Protein AF-A0A917WRL1-F1 (afdb_monomer_lite)

pLDDT: mean 91.22, std 9.89, range [49.84, 98.38]

Secondary structure (DSSP, 8-state):
--HHHHHHHHHHHHHHHHHHHHHHHHHHHHHTT------S--STTTSPPP-TTSPPP-PPPEEEEE-S-SS-EEEEEEEGGG-SPPEEEEE--TTHHHHTSSTTTSEETTEEEEEEEEE-TTS-EEEEEEEEEEEEEETTTTEEEEEEEEEEEEEEE-TTS-EEE--

Foldseek 3Di:
DDPVVLQQLLLVLQQVQQLVQAVVQLVVCVVVVNDADFFQAALPDPDDADDLNDRDRADGEGEDEAEQDPDWKKWWKDWVRVVDHTYMYTYAHNCCCVQQVDVCRCAAPSWGFRAQPDADPVRHRFKTFTKDKHWHQDRVRSTIMMTIMTDIWGWDADPVRHIDTHD

Sequence (167 aa):
MRMDEARAAIGTAIAATIARDFVRAHREQQRIGYVPGPPTIRAGNHTAGHDASRVPTVPPAQLRIDRDSDSPGAIFTWKVESGEPPHAILRVPHHWLRDVVRPGHAVLDGHPVVQILDRDPDGRPAQILAVVVGGGFDPQIHGWRAHGDAVPRSVTWAPDGTPHVGS

Structure (mmCIF, N/CA/C/O backbone):
data_AF-A0A917WRL1-F1
#
_entry.id   AF-A0A917WRL1-F1
#
loop_
_atom_site.group_PDB
_atom_site.id
_atom_site.type_symbol
_atom_site.label_atom_id
_atom_site.label_alt_id
_atom_site.label_comp_id
_atom_site.label_asym_id
_atom_site.label_entity_id
_atom_site.label_seq_id
_atom_site.pdbx_PDB_ins_code
_atom_site.Cartn_x
_atom_site.Cartn_y
_atom_site.Cartn_z
_atom_site.occupancy
_atom_site.B_iso_or_equiv
_atom_site.auth_seq_id
_atom_site.auth_comp_id
_atom_site.auth_asym_id
_atom_site.auth_atom_id
_atom_site.pdbx_PDB_model_num
ATOM 1 N N . MET A 1 1 ? -5.308 -13.779 14.625 1.00 88.88 1 MET A N 1
ATOM 2 C CA . MET A 1 1 ? -4.144 -13.643 13.730 1.00 88.88 1 MET A CA 1
ATOM 3 C C . MET A 1 1 ? -2.911 -13.444 14.589 1.00 88.88 1 MET A C 1
ATOM 5 O O . MET A 1 1 ? -3.010 -12.765 15.606 1.00 88.88 1 MET A O 1
ATOM 9 N N . ARG A 1 2 ? -1.790 -14.068 14.232 1.00 92.12 2 ARG A N 1
ATOM 10 C CA . ARG A 1 2 ? -0.493 -13.895 14.904 1.00 92.12 2 ARG A CA 1
ATOM 11 C C . ARG A 1 2 ? 0.283 -12.722 14.304 1.00 92.12 2 ARG A C 1
ATOM 13 O O . ARG A 1 2 ? -0.010 -12.265 13.204 1.00 92.12 2 ARG A O 1
ATOM 20 N N . MET A 1 3 ? 1.313 -12.268 15.013 1.00 92.50 3 MET A N 1
ATOM 21 C CA . MET A 1 3 ? 2.196 -11.192 14.551 1.00 92.50 3 MET A CA 1
ATOM 22 C C . MET A 1 3 ? 2.810 -11.481 13.174 1.00 92.50 3 MET A C 1
ATOM 24 O O . MET A 1 3 ? 2.808 -10.616 12.303 1.00 92.50 3 MET A O 1
ATOM 28 N N . ASP A 1 4 ? 3.302 -12.699 12.955 1.00 94.12 4 ASP A N 1
ATOM 29 C CA . ASP A 1 4 ? 3.962 -13.052 11.693 1.00 94.12 4 ASP A CA 1
ATOM 30 C C . ASP A 1 4 ? 2.976 -13.170 10.526 1.00 94.12 4 ASP A C 1
ATOM 32 O O . ASP A 1 4 ? 3.306 -12.796 9.405 1.00 94.12 4 ASP A O 1
ATOM 36 N N . GLU A 1 5 ? 1.734 -13.581 10.796 1.00 95.19 5 GLU A N 1
ATOM 37 C CA . GLU A 1 5 ? 0.650 -13.555 9.806 1.00 95.19 5 GLU A CA 1
ATOM 38 C C . GLU A 1 5 ? 0.314 -12.111 9.407 1.00 95.19 5 GLU A C 1
ATOM 40 O O . GLU A 1 5 ? 0.177 -11.816 8.221 1.00 95.19 5 GLU A O 1
ATOM 45 N N . ALA A 1 6 ? 0.253 -11.192 10.379 1.00 95.06 6 ALA A N 1
ATOM 46 C CA . ALA A 1 6 ? 0.055 -9.769 10.110 1.00 95.06 6 ALA A CA 1
ATOM 47 C C . ALA A 1 6 ? 1.193 -9.203 9.256 1.00 95.06 6 ALA A C 1
ATOM 49 O O . ALA A 1 6 ? 0.945 -8.486 8.287 1.00 95.06 6 ALA A O 1
ATOM 50 N N . ARG A 1 7 ? 2.442 -9.564 9.582 1.00 95.75 7 ARG A N 1
ATOM 51 C CA . ARG A 1 7 ? 3.610 -9.136 8.811 1.00 95.75 7 ARG A CA 1
ATOM 52 C C . ARG A 1 7 ? 3.561 -9.649 7.376 1.00 95.75 7 ARG A C 1
ATOM 54 O O . ARG A 1 7 ? 3.770 -8.873 6.452 1.00 95.75 7 ARG A O 1
ATOM 61 N N . ALA A 1 8 ? 3.252 -10.928 7.185 1.00 95.75 8 ALA A N 1
ATOM 62 C CA . ALA A 1 8 ? 3.146 -11.523 5.858 1.00 95.75 8 ALA A CA 1
ATOM 63 C C . ALA A 1 8 ? 2.018 -10.884 5.029 1.00 95.75 8 ALA A C 1
ATOM 65 O O . ALA A 1 8 ? 2.220 -10.569 3.853 1.00 95.75 8 ALA A O 1
ATOM 66 N N . ALA A 1 9 ? 0.856 -10.635 5.643 1.00 96.50 9 ALA A N 1
ATOM 67 C CA . ALA A 1 9 ? -0.272 -9.978 4.987 1.00 96.50 9 ALA A CA 1
ATOM 68 C C . ALA A 1 9 ? 0.083 -8.551 4.542 1.00 96.50 9 ALA A C 1
ATOM 70 O O . ALA A 1 9 ? -0.127 -8.196 3.382 1.00 96.50 9 ALA A O 1
ATOM 71 N N . ILE A 1 10 ? 0.690 -7.758 5.430 1.00 97.19 10 ILE A N 1
ATOM 72 C CA . ILE A 1 10 ? 1.144 -6.398 5.118 1.00 97.19 10 ILE A CA 1
ATOM 73 C C . ILE A 1 10 ? 2.214 -6.417 4.019 1.00 97.19 10 ILE A C 1
ATOM 75 O O . ILE A 1 10 ? 2.119 -5.658 3.054 1.00 97.19 10 ILE A O 1
ATOM 79 N N . GLY A 1 11 ? 3.210 -7.300 4.129 1.00 97.38 11 GLY A N 1
ATOM 80 C CA . GLY A 1 11 ? 4.281 -7.421 3.142 1.00 97.38 11 GLY A CA 1
ATOM 81 C C . GLY A 1 11 ? 3.759 -7.767 1.746 1.00 97.38 11 GLY A C 1
ATOM 82 O O . GLY A 1 11 ? 4.206 -7.200 0.747 1.00 97.38 11 GLY A O 1
ATOM 83 N N . THR A 1 12 ? 2.758 -8.646 1.683 1.00 97.62 12 THR A N 1
ATOM 84 C CA . THR A 1 12 ? 2.065 -9.016 0.441 1.00 97.62 12 THR A CA 1
ATOM 85 C C . THR A 1 12 ? 1.264 -7.845 -0.128 1.00 97.62 12 THR A C 1
ATOM 87 O O . THR A 1 12 ? 1.329 -7.588 -1.328 1.00 97.62 12 THR A O 1
ATOM 90 N N . ALA A 1 13 ? 0.550 -7.097 0.718 1.00 97.31 13 ALA A N 1
ATOM 91 C CA . ALA A 1 13 ? -0.241 -5.941 0.295 1.00 97.31 13 ALA A CA 1
ATOM 92 C C . ALA A 1 13 ? 0.629 -4.814 -0.294 1.00 97.31 13 ALA A C 1
ATOM 94 O O . ALA A 1 13 ? 0.291 -4.243 -1.336 1.00 97.31 13 ALA A O 1
ATOM 95 N N . ILE A 1 14 ? 1.790 -4.546 0.319 1.00 97.75 14 ILE A N 1
ATOM 96 C CA . ILE A 1 14 ? 2.787 -3.600 -0.208 1.00 97.75 14 ILE A CA 1
ATOM 97 C C . ILE A 1 14 ? 3.268 -4.056 -1.589 1.00 97.75 14 ILE A C 1
ATOM 99 O O . ILE A 1 14 ? 3.208 -3.284 -2.546 1.00 97.75 14 ILE A O 1
ATOM 103 N N . ALA A 1 15 ? 3.691 -5.316 -1.721 1.00 97.25 15 ALA A N 1
ATOM 104 C CA . ALA A 1 15 ? 4.188 -5.850 -2.987 1.00 97.25 15 ALA A CA 1
ATOM 105 C C . ALA A 1 15 ? 3.130 -5.808 -4.103 1.00 97.25 15 ALA A C 1
ATOM 107 O O . ALA A 1 15 ? 3.436 -5.405 -5.225 1.00 97.25 15 ALA A O 1
ATOM 108 N N . ALA A 1 16 ? 1.877 -6.152 -3.791 1.00 97.38 16 ALA A N 1
ATOM 109 C CA . ALA A 1 16 ? 0.767 -6.095 -4.740 1.00 97.38 16 ALA A CA 1
ATOM 110 C C . ALA A 1 16 ? 0.505 -4.666 -5.244 1.00 97.38 16 ALA A C 1
ATOM 112 O O . ALA A 1 16 ? 0.296 -4.457 -6.442 1.00 97.38 16 ALA A O 1
ATOM 113 N N . THR A 1 17 ? 0.569 -3.675 -4.350 1.00 97.25 17 THR A N 1
ATOM 114 C CA . THR A 1 17 ? 0.423 -2.258 -4.708 1.00 97.25 17 THR A CA 1
ATOM 115 C C . THR A 1 17 ? 1.544 -1.797 -5.638 1.00 97.25 17 THR A C 1
ATOM 117 O O . THR A 1 17 ? 1.264 -1.214 -6.685 1.00 97.25 17 THR A O 1
ATOM 120 N N . ILE A 1 18 ? 2.797 -2.126 -5.313 1.00 96.88 18 ILE A N 1
ATOM 121 C CA . ILE A 1 18 ? 3.958 -1.789 -6.148 1.00 96.88 18 ILE A CA 1
ATOM 122 C C . ILE A 1 18 ? 3.838 -2.436 -7.528 1.00 96.88 18 ILE A C 1
ATOM 124 O O . ILE A 1 18 ? 4.011 -1.760 -8.538 1.00 96.88 18 ILE A O 1
ATOM 128 N N . ALA A 1 19 ? 3.509 -3.729 -7.588 1.00 96.81 19 ALA A N 1
ATOM 129 C CA . ALA A 1 19 ? 3.380 -4.454 -8.847 1.00 96.81 19 ALA A CA 1
ATOM 130 C C . ALA A 1 19 ? 2.294 -3.842 -9.745 1.00 96.81 19 ALA A C 1
ATOM 132 O O . ALA A 1 19 ? 2.523 -3.623 -10.935 1.00 96.81 19 ALA A O 1
ATOM 133 N N . ARG A 1 20 ? 1.129 -3.502 -9.178 1.00 96.94 20 ARG A N 1
ATOM 134 C CA . ARG A 1 20 ? 0.048 -2.813 -9.899 1.00 96.94 20 ARG A CA 1
ATOM 135 C C . ARG A 1 20 ? 0.522 -1.481 -10.481 1.00 96.94 20 ARG A C 1
ATOM 137 O O . ARG A 1 20 ? 0.243 -1.182 -11.643 1.00 96.94 20 ARG A O 1
ATOM 144 N N . ASP A 1 21 ? 1.242 -0.700 -9.689 1.00 97.44 21 ASP A N 1
ATOM 145 C CA . ASP A 1 21 ? 1.750 0.605 -10.094 1.00 97.44 21 ASP A CA 1
ATOM 146 C C . ASP A 1 21 ? 2.850 0.499 -11.160 1.00 97.44 21 ASP A C 1
ATOM 148 O O . ASP A 1 21 ? 2.843 1.264 -12.126 1.00 97.44 21 ASP A O 1
ATOM 152 N N . PHE A 1 22 ? 3.733 -0.498 -11.061 1.00 96.25 22 PHE A N 1
ATOM 153 C CA . PHE A 1 22 ? 4.733 -0.782 -12.090 1.00 96.25 22 PHE A CA 1
ATOM 154 C C . PHE A 1 22 ? 4.076 -1.187 -13.408 1.00 96.25 22 PHE A C 1
ATOM 156 O O . PHE A 1 22 ? 4.430 -0.657 -14.459 1.00 96.25 22 PHE A O 1
ATOM 163 N N . VAL A 1 23 ? 3.064 -2.060 -13.368 1.00 96.81 23 VAL A N 1
ATOM 164 C CA . VAL A 1 23 ? 2.278 -2.426 -14.556 1.00 96.81 23 VAL A CA 1
ATOM 165 C C . VAL A 1 23 ? 1.611 -1.199 -15.175 1.00 96.81 23 VAL A C 1
ATOM 167 O O . VAL A 1 23 ? 1.624 -1.047 -16.398 1.00 96.81 23 VAL A O 1
ATOM 170 N N . ARG A 1 24 ? 1.046 -0.303 -14.357 1.00 96.69 24 ARG A N 1
ATOM 171 C CA . ARG A 1 24 ? 0.447 0.949 -14.837 1.00 96.69 24 ARG A CA 1
ATOM 172 C C . ARG A 1 24 ? 1.484 1.832 -15.533 1.00 96.69 24 ARG A C 1
ATOM 174 O O . ARG A 1 24 ? 1.237 2.266 -16.654 1.00 96.69 24 ARG A O 1
ATOM 181 N N . ALA A 1 25 ? 2.634 2.060 -14.903 1.00 95.19 25 ALA A N 1
ATOM 182 C CA . ALA A 1 25 ? 3.707 2.872 -15.470 1.00 95.19 25 ALA A CA 1
ATOM 183 C C . ALA A 1 25 ? 4.279 2.257 -16.758 1.00 95.19 25 ALA A C 1
ATOM 185 O O . ALA A 1 25 ? 4.483 2.968 -17.737 1.00 95.19 25 ALA A O 1
ATOM 186 N N . HIS A 1 26 ? 4.455 0.935 -16.806 1.00 94.75 26 HIS A N 1
ATOM 187 C CA . HIS A 1 26 ? 4.937 0.246 -18.001 1.00 94.75 26 HIS A CA 1
ATOM 188 C C . HIS A 1 26 ? 3.981 0.392 -19.188 1.00 94.75 26 HIS A C 1
ATOM 190 O O . HIS A 1 26 ? 4.404 0.680 -20.305 1.00 94.75 26 HIS A O 1
ATOM 196 N N . ARG A 1 27 ? 2.673 0.234 -18.950 1.00 94.94 27 ARG A N 1
ATOM 197 C CA . ARG A 1 27 ? 1.654 0.447 -19.988 1.00 94.94 27 ARG A CA 1
ATOM 198 C C . ARG A 1 27 ? 1.694 1.872 -20.524 1.00 94.94 27 ARG A C 1
ATOM 200 O O . ARG A 1 27 ? 1.521 2.070 -21.721 1.00 94.94 27 ARG A O 1
ATOM 207 N N . GLU A 1 28 ? 1.930 2.849 -19.655 1.00 93.94 28 GLU A N 1
ATOM 208 C CA . GLU A 1 28 ? 2.058 4.240 -20.077 1.00 93.94 28 GLU A CA 1
ATOM 209 C C . GLU A 1 28 ? 3.300 4.459 -20.948 1.00 93.94 28 GLU A C 1
ATOM 211 O O . GLU A 1 28 ? 3.197 5.047 -22.020 1.00 93.94 28 GLU A O 1
ATOM 216 N N . GLN A 1 29 ? 4.443 3.883 -20.571 1.00 90.88 29 GLN A N 1
ATOM 217 C CA . GLN A 1 29 ? 5.659 3.909 -21.391 1.00 90.88 29 GLN A CA 1
ATOM 218 C C . GLN A 1 29 ? 5.452 3.299 -22.778 1.00 90.88 29 GLN A C 1
ATOM 220 O O . GLN A 1 29 ? 5.892 3.871 -23.774 1.00 90.88 29 GLN A O 1
ATOM 225 N N . GLN A 1 30 ? 4.754 2.163 -22.854 1.00 92.25 30 GLN A N 1
ATOM 226 C CA . GLN A 1 30 ? 4.436 1.512 -24.125 1.00 92.25 30 GLN A CA 1
ATOM 227 C C . GLN A 1 30 ? 3.563 2.397 -25.019 1.00 92.25 30 GLN A C 1
ATOM 229 O O . GLN A 1 30 ? 3.802 2.467 -26.222 1.00 92.25 30 GLN A O 1
ATOM 234 N N . ARG A 1 31 ? 2.581 3.108 -24.446 1.00 93.69 31 ARG A N 1
ATOM 235 C CA . ARG A 1 31 ? 1.715 4.026 -25.205 1.00 93.69 31 ARG A CA 1
ATOM 236 C C . ARG A 1 31 ? 2.488 5.176 -25.835 1.00 93.69 31 ARG A C 1
ATOM 238 O O . ARG A 1 31 ? 2.179 5.556 -26.958 1.00 93.69 31 ARG A O 1
ATOM 245 N N . ILE A 1 32 ? 3.480 5.715 -25.128 1.00 93.88 32 ILE A N 1
ATOM 246 C CA . ILE A 1 32 ? 4.296 6.837 -25.614 1.00 93.88 32 ILE A CA 1
ATOM 247 C C . ILE A 1 32 ? 5.535 6.386 -26.404 1.00 93.88 32 ILE A C 1
ATOM 249 O O . ILE A 1 32 ? 6.350 7.222 -26.784 1.00 93.88 32 ILE A O 1
ATOM 253 N N . GLY A 1 33 ? 5.707 5.079 -26.634 1.00 91.81 33 GLY A N 1
ATOM 254 C CA . GLY A 1 33 ? 6.855 4.529 -27.359 1.00 91.81 33 GLY A CA 1
ATOM 255 C C . GLY A 1 33 ? 8.196 4.714 -26.641 1.00 91.81 33 GLY A C 1
ATOM 256 O O . GLY A 1 33 ? 9.239 4.760 -27.291 1.00 91.81 33 GLY A O 1
ATOM 257 N N . TYR A 1 34 ? 8.189 4.845 -25.312 1.00 88.88 34 TYR A N 1
ATOM 258 C CA . TYR A 1 34 ? 9.416 5.006 -24.539 1.00 88.88 34 TYR A CA 1
ATOM 259 C C . TYR A 1 34 ? 10.232 3.709 -24.549 1.00 88.88 34 TYR A C 1
ATOM 261 O O . TYR A 1 34 ? 9.757 2.659 -24.114 1.00 88.88 34 TYR A O 1
ATOM 269 N N . VAL A 1 35 ? 11.483 3.802 -25.004 1.00 86.56 35 VAL A N 1
ATOM 270 C CA . VAL A 1 35 ? 12.456 2.706 -24.962 1.00 86.56 35 VAL A CA 1
ATOM 271 C C . VAL A 1 35 ? 13.464 3.003 -23.849 1.00 86.56 35 VAL A C 1
ATOM 273 O O . VAL A 1 35 ? 14.214 3.977 -23.960 1.00 86.56 35 VAL A O 1
ATOM 276 N N . PRO A 1 36 ? 13.486 2.215 -22.762 1.00 82.56 36 PRO A N 1
ATOM 277 C CA . PRO A 1 36 ? 14.413 2.446 -21.666 1.00 82.56 36 PRO A CA 1
ATOM 278 C C . PRO A 1 36 ? 15.856 2.174 -22.094 1.00 82.56 36 PRO A C 1
ATOM 280 O O . PRO A 1 36 ? 16.147 1.199 -22.789 1.00 82.56 36 PRO A O 1
ATOM 283 N N . GLY A 1 37 ? 16.763 3.038 -21.640 1.00 80.25 37 GLY A N 1
ATOM 284 C CA . GLY A 1 37 ? 18.196 2.788 -21.700 1.00 80.25 37 GLY A CA 1
ATOM 285 C C . GLY A 1 37 ? 18.634 1.731 -20.677 1.00 80.25 37 GLY A C 1
ATOM 286 O O . GLY A 1 37 ? 17.821 1.241 -19.889 1.00 80.25 37 GLY A O 1
ATOM 287 N N . PRO A 1 38 ? 19.926 1.371 -20.659 1.00 75.62 38 PRO A N 1
ATOM 288 C CA . PRO A 1 38 ? 20.458 0.504 -19.618 1.00 75.62 38 PRO A CA 1
ATOM 289 C C . PRO A 1 38 ? 20.326 1.172 -18.236 1.00 75.62 38 PRO A C 1
ATOM 291 O O . PRO A 1 38 ? 20.505 2.389 -18.133 1.00 75.62 38 PRO A O 1
ATOM 294 N N . PRO A 1 39 ? 20.066 0.400 -17.164 1.00 72.31 39 PRO A N 1
ATOM 295 C CA . PRO A 1 39 ? 19.970 0.944 -15.814 1.00 72.31 39 PRO A CA 1
ATOM 296 C C . PRO A 1 39 ? 21.279 1.621 -15.401 1.00 72.31 39 PRO A C 1
ATOM 298 O O . PRO A 1 39 ? 22.372 1.093 -15.640 1.00 72.31 39 PRO A O 1
ATOM 301 N N . THR A 1 40 ? 21.175 2.782 -14.750 1.00 74.00 40 THR A N 1
ATOM 302 C CA 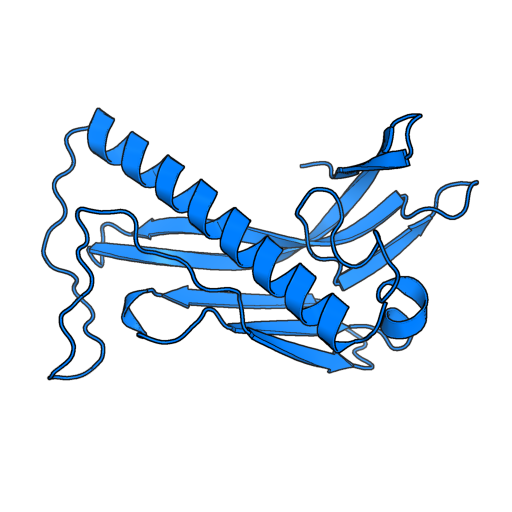. THR A 1 40 ? 22.358 3.524 -14.279 1.00 74.00 40 THR A CA 1
ATOM 303 C C . THR A 1 40 ? 22.945 2.935 -12.997 1.00 74.00 40 THR A C 1
ATOM 305 O O . THR A 1 40 ? 24.122 3.147 -12.709 1.00 74.00 40 THR A O 1
ATOM 308 N N . ILE A 1 41 ? 22.153 2.166 -12.240 1.00 69.94 41 ILE A N 1
ATOM 309 C CA . ILE A 1 41 ? 22.564 1.496 -11.000 1.00 69.94 41 ILE A CA 1
ATOM 310 C C . ILE A 1 41 ? 22.607 -0.020 -11.232 1.00 69.94 41 ILE A C 1
ATOM 312 O O . ILE A 1 41 ? 21.682 -0.603 -11.796 1.00 69.94 41 ILE A O 1
ATOM 316 N N . ARG A 1 42 ? 23.680 -0.669 -10.769 1.00 65.31 42 ARG A N 1
ATOM 317 C CA . ARG A 1 42 ? 23.842 -2.131 -10.771 1.00 65.31 42 ARG A CA 1
ATOM 318 C C . ARG A 1 42 ? 24.008 -2.633 -9.338 1.00 65.31 42 ARG A C 1
ATOM 320 O O . ARG A 1 42 ? 24.711 -1.998 -8.552 1.00 65.31 42 ARG A O 1
ATOM 327 N N . ALA A 1 43 ? 23.405 -3.776 -9.016 1.00 58.16 43 ALA A N 1
ATOM 328 C CA . ALA A 1 43 ? 23.674 -4.491 -7.771 1.00 58.16 43 ALA A CA 1
ATOM 329 C C . ALA A 1 43 ? 25.103 -5.065 -7.829 1.00 58.16 43 ALA A C 1
ATOM 331 O O . ALA A 1 43 ? 25.319 -6.183 -8.287 1.00 58.16 43 ALA A O 1
ATOM 332 N N . GLY A 1 44 ? 26.111 -4.278 -7.454 1.00 58.12 44 GLY A N 1
ATOM 333 C CA . GLY A 1 44 ? 27.517 -4.691 -7.531 1.00 58.12 44 GLY A CA 1
ATOM 334 C C . GLY A 1 44 ? 28.038 -4.940 -8.958 1.00 58.12 44 GLY A C 1
ATOM 335 O O . GLY A 1 44 ? 27.396 -4.616 -9.957 1.00 58.12 44 GLY A O 1
ATOM 336 N N . ASN A 1 45 ? 29.242 -5.516 -9.053 1.00 52.41 45 ASN A N 1
ATOM 337 C CA . ASN A 1 45 ? 29.955 -5.700 -10.326 1.00 52.41 45 ASN A CA 1
ATOM 338 C C . ASN A 1 45 ? 29.499 -6.926 -11.140 1.00 52.41 45 ASN A C 1
ATOM 340 O O . ASN A 1 45 ? 29.841 -7.021 -12.318 1.00 52.41 45 ASN A O 1
ATOM 344 N N . HIS A 1 46 ? 28.765 -7.868 -10.533 1.00 49.84 46 HIS A N 1
ATOM 345 C CA . HIS A 1 46 ? 28.529 -9.203 -11.108 1.00 49.84 46 HIS A CA 1
ATOM 346 C C . HIS A 1 46 ? 27.060 -9.594 -11.282 1.00 49.84 46 HIS A C 1
ATOM 348 O O . HIS A 1 46 ? 26.782 -10.593 -11.943 1.00 49.84 46 HIS A O 1
ATOM 354 N N . THR A 1 47 ? 26.116 -8.831 -10.737 1.00 53.06 47 THR A N 1
ATOM 355 C CA . THR A 1 47 ? 24.692 -9.121 -10.931 1.00 53.06 47 THR A CA 1
ATOM 356 C C . THR A 1 47 ? 24.234 -8.466 -12.226 1.00 53.06 47 THR A C 1
ATOM 358 O O . THR A 1 47 ? 24.511 -7.285 -12.458 1.00 53.06 47 THR A O 1
ATOM 361 N N . ALA A 1 48 ? 23.550 -9.221 -13.088 1.00 50.06 48 ALA A N 1
ATOM 362 C CA . ALA A 1 48 ? 22.901 -8.637 -14.254 1.00 50.06 48 ALA A CA 1
ATOM 363 C C . ALA A 1 48 ? 21.986 -7.504 -13.766 1.00 50.06 48 ALA A C 1
ATOM 365 O O . ALA A 1 48 ? 21.164 -7.712 -12.871 1.00 50.06 48 ALA A O 1
ATOM 366 N N . GLY A 1 49 ? 22.171 -6.293 -14.302 1.00 61.47 49 GLY A N 1
ATOM 367 C CA . GLY A 1 49 ? 21.222 -5.207 -14.066 1.00 61.47 49 GLY A CA 1
ATOM 368 C C . GLY A 1 49 ? 19.811 -5.676 -14.425 1.00 61.47 49 GLY A C 1
ATOM 369 O O . GLY A 1 49 ? 19.646 -6.557 -15.270 1.00 61.47 49 GLY A O 1
ATOM 370 N N . HIS A 1 50 ? 18.794 -5.127 -13.765 1.00 72.19 50 HIS A N 1
ATOM 371 C CA . HIS A 1 50 ? 17.419 -5.486 -14.096 1.00 72.19 50 HIS A CA 1
AT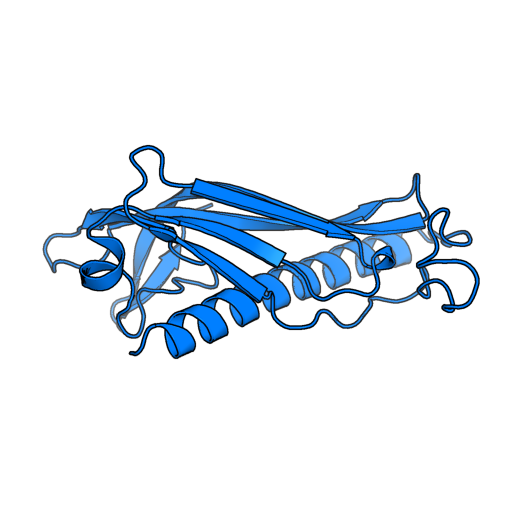OM 372 C C . HIS A 1 50 ? 17.099 -5.099 -15.552 1.00 72.19 50 HIS A C 1
ATOM 374 O O . HIS A 1 50 ? 17.636 -4.124 -16.083 1.00 72.19 50 HIS A O 1
ATOM 380 N N . ASP A 1 51 ? 16.219 -5.861 -16.201 1.00 78.12 51 ASP A N 1
ATOM 381 C CA . ASP A 1 51 ? 15.716 -5.513 -17.528 1.00 78.12 51 ASP A CA 1
ATOM 382 C C . ASP A 1 51 ? 14.714 -4.357 -17.402 1.00 78.12 51 ASP A C 1
ATOM 384 O O . ASP A 1 51 ? 13.547 -4.556 -17.061 1.00 78.12 51 ASP A O 1
ATOM 388 N N . ALA A 1 52 ? 15.184 -3.139 -17.670 1.00 80.81 52 ALA A N 1
ATOM 389 C CA . ALA A 1 52 ? 14.381 -1.923 -17.610 1.00 80.81 52 ALA A CA 1
ATOM 390 C C . ALA A 1 52 ? 13.210 -1.922 -18.615 1.00 80.81 52 ALA A C 1
ATOM 392 O O . ALA A 1 52 ? 12.263 -1.157 -18.443 1.00 80.81 52 ALA A O 1
ATOM 393 N N . SER A 1 53 ? 13.237 -2.787 -19.641 1.00 81.31 53 SER A N 1
ATOM 394 C CA . SER A 1 53 ? 12.175 -2.907 -20.652 1.00 81.31 53 SER A CA 1
ATOM 395 C C . SER A 1 53 ? 10.964 -3.719 -20.197 1.00 81.31 53 SER A C 1
ATOM 397 O O . SER A 1 53 ? 9.969 -3.786 -20.918 1.00 81.31 53 SER A O 1
ATOM 399 N N . ARG A 1 54 ? 11.017 -4.335 -19.012 1.00 87.19 54 ARG A N 1
ATOM 400 C CA . ARG A 1 54 ? 9.951 -5.192 -18.484 1.00 87.19 54 ARG A CA 1
ATOM 401 C C . ARG A 1 54 ? 9.594 -4.800 -17.061 1.00 87.19 54 ARG A C 1
ATOM 403 O O . ARG A 1 54 ? 10.411 -4.255 -16.326 1.00 87.19 54 ARG A O 1
ATOM 410 N N . VAL A 1 55 ? 8.367 -5.129 -16.661 1.00 91.06 55 VAL A N 1
ATOM 411 C CA . VAL A 1 55 ? 7.954 -5.040 -15.257 1.00 91.06 55 VAL A CA 1
ATOM 412 C C . VAL A 1 55 ? 8.648 -6.157 -14.471 1.00 91.06 55 VAL A C 1
ATOM 414 O O . VAL A 1 55 ? 8.468 -7.328 -14.818 1.00 91.06 55 VAL A O 1
ATOM 417 N N . PRO A 1 56 ? 9.425 -5.840 -13.423 1.00 90.44 56 PRO A N 1
ATOM 418 C CA . PRO A 1 56 ? 10.081 -6.846 -12.605 1.00 90.44 56 PRO A CA 1
ATOM 419 C C . PRO A 1 56 ? 9.086 -7.513 -11.653 1.00 90.44 56 PRO A C 1
ATOM 421 O O . PRO A 1 56 ? 8.088 -6.919 -11.239 1.00 90.44 56 PRO A O 1
ATOM 424 N N . THR A 1 57 ? 9.394 -8.744 -11.248 1.00 90.94 57 THR A N 1
ATOM 425 C CA . THR A 1 57 ? 8.692 -9.397 -10.139 1.00 90.94 57 THR A CA 1
ATOM 426 C C . THR A 1 57 ? 8.963 -8.636 -8.843 1.00 90.94 57 THR A C 1
ATOM 428 O O . THR A 1 57 ? 10.113 -8.337 -8.525 1.00 90.94 57 THR A O 1
ATOM 431 N N . VAL A 1 58 ? 7.912 -8.362 -8.072 1.00 93.94 58 VAL A N 1
ATOM 432 C CA . VAL A 1 58 ? 8.018 -7.711 -6.761 1.00 93.94 58 VAL A CA 1
ATOM 433 C C . VAL A 1 58 ? 7.804 -8.766 -5.671 1.00 93.94 58 VAL A C 1
ATOM 435 O O . VAL A 1 58 ? 6.684 -9.266 -5.542 1.00 93.94 58 VAL A O 1
ATOM 438 N N . PRO A 1 59 ? 8.837 -9.149 -4.900 1.00 94.12 59 PRO A N 1
ATOM 439 C CA . PRO A 1 59 ? 8.655 -10.075 -3.788 1.00 94.12 59 PRO A CA 1
ATOM 440 C C . PRO A 1 59 ? 7.910 -9.392 -2.625 1.00 94.12 59 PRO A C 1
ATOM 442 O O . PRO A 1 59 ? 7.928 -8.160 -2.530 1.00 94.12 59 PRO A O 1
ATOM 445 N N . PRO A 1 60 ? 7.273 -10.160 -1.718 1.00 96.50 60 PRO A N 1
ATOM 446 C CA . PRO A 1 60 ? 6.658 -9.611 -0.512 1.00 96.50 60 PRO A CA 1
ATOM 447 C C . PRO A 1 60 ? 7.632 -8.733 0.279 1.00 96.50 60 PRO A C 1
ATOM 449 O O . PRO A 1 60 ? 8.801 -9.090 0.444 1.00 96.50 60 PRO A O 1
ATOM 452 N N . ALA A 1 61 ? 7.146 -7.600 0.787 1.00 97.00 61 ALA A N 1
ATOM 453 C CA . ALA A 1 61 ? 7.983 -6.707 1.572 1.00 97.00 61 ALA A CA 1
ATOM 454 C C . ALA A 1 61 ? 8.318 -7.321 2.941 1.00 97.00 61 ALA A C 1
ATOM 456 O O . ALA A 1 61 ? 7.442 -7.817 3.653 1.00 97.00 61 ALA A O 1
ATOM 457 N N . GLN A 1 62 ? 9.587 -7.253 3.329 1.00 96.31 62 GLN A N 1
ATOM 458 C CA . GLN A 1 62 ? 10.044 -7.560 4.676 1.00 96.31 62 GLN A CA 1
ATOM 459 C C . GLN A 1 62 ? 9.712 -6.397 5.609 1.00 96.31 62 GLN A C 1
ATOM 461 O O . GLN A 1 62 ? 9.840 -5.229 5.236 1.00 96.31 62 GLN A O 1
ATOM 466 N N . LEU A 1 63 ? 9.303 -6.711 6.838 1.00 96.19 63 LEU A N 1
ATOM 467 C CA . LEU A 1 63 ? 8.863 -5.702 7.795 1.00 96.19 63 LEU A CA 1
ATOM 468 C C . LEU A 1 63 ? 9.691 -5.724 9.065 1.00 96.19 63 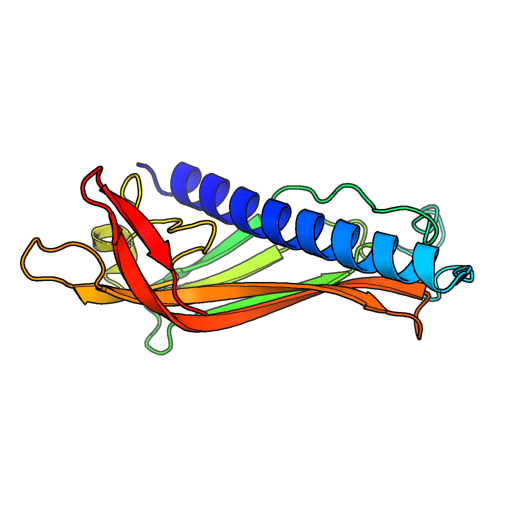LEU A C 1
ATOM 470 O O . LEU A 1 63 ? 9.750 -6.738 9.768 1.00 96.19 63 LEU A O 1
ATOM 474 N N . ARG A 1 64 ? 10.198 -4.551 9.431 1.00 95.62 64 ARG A N 1
ATOM 475 C CA . ARG A 1 64 ? 10.632 -4.258 10.792 1.00 95.62 64 ARG A CA 1
ATOM 476 C C . ARG A 1 64 ? 9.527 -3.493 11.506 1.00 95.62 64 ARG A C 1
ATOM 478 O O . ARG A 1 64 ? 9.049 -2.483 10.999 1.00 95.62 64 ARG A O 1
ATOM 485 N N . ILE A 1 65 ? 9.116 -3.982 12.673 1.00 95.44 65 ILE A N 1
ATOM 486 C CA . ILE A 1 65 ? 8.078 -3.340 13.484 1.00 95.44 65 ILE A CA 1
ATOM 487 C C . ILE A 1 65 ? 8.722 -2.784 14.748 1.00 95.44 65 ILE A C 1
ATOM 489 O O . ILE A 1 65 ? 9.117 -3.550 15.628 1.00 95.44 65 ILE A O 1
ATOM 493 N N . ASP A 1 66 ? 8.787 -1.462 14.822 1.00 95.69 66 ASP A N 1
ATOM 494 C CA . ASP A 1 66 ? 9.242 -0.713 15.984 1.00 95.69 66 ASP A CA 1
ATOM 495 C C . ASP A 1 66 ? 8.004 -0.385 16.833 1.00 95.69 66 ASP A C 1
ATOM 497 O O . ASP A 1 66 ? 7.157 0.418 16.439 1.00 95.69 66 ASP A O 1
ATOM 501 N N . ARG A 1 67 ? 7.850 -1.073 17.968 1.00 93.12 67 ARG A N 1
ATOM 502 C CA . ARG A 1 67 ? 6.695 -0.901 18.866 1.00 93.12 67 ARG A CA 1
ATOM 503 C C . ARG A 1 67 ? 6.873 0.294 19.796 1.00 93.12 67 ARG A C 1
ATOM 505 O O . ARG A 1 67 ? 7.979 0.804 19.947 1.00 93.12 67 ARG A O 1
ATOM 512 N N . ASP A 1 68 ? 5.770 0.665 20.442 1.00 92.31 68 ASP A N 1
ATOM 513 C CA . ASP A 1 68 ? 5.723 1.659 21.516 1.00 92.31 68 ASP A CA 1
ATOM 514 C C . ASP A 1 68 ? 6.240 3.035 21.071 1.00 92.31 68 ASP A C 1
ATOM 516 O O . ASP A 1 68 ? 6.894 3.750 21.823 1.00 92.31 68 ASP A O 1
ATOM 520 N N . SER A 1 69 ? 5.957 3.401 19.817 1.00 92.88 69 SER A N 1
ATOM 521 C CA . SER A 1 69 ? 6.346 4.697 19.271 1.00 92.88 69 SER A CA 1
ATOM 522 C C . SER A 1 69 ? 5.295 5.767 19.557 1.00 92.88 69 SER A C 1
ATOM 524 O O . SER A 1 69 ? 4.123 5.594 19.220 1.00 92.88 69 SER A O 1
ATOM 526 N N . ASP A 1 70 ? 5.744 6.909 20.082 1.00 92.56 70 ASP A N 1
ATOM 527 C CA . ASP A 1 70 ? 4.931 8.125 20.250 1.00 92.56 70 ASP A CA 1
ATOM 528 C C . ASP A 1 70 ? 4.760 8.917 18.942 1.00 92.56 70 ASP A C 1
ATOM 530 O O . ASP A 1 70 ? 4.047 9.916 18.883 1.00 92.56 70 ASP A O 1
ATOM 534 N N . SER A 1 71 ? 5.409 8.477 17.862 1.00 94.00 71 SER A N 1
ATOM 535 C CA . SER A 1 71 ? 5.227 9.015 16.511 1.00 94.00 71 SER A CA 1
ATOM 536 C C . SER A 1 71 ? 4.999 7.872 15.521 1.00 94.00 71 SER A C 1
ATOM 538 O O . SER A 1 71 ? 5.921 7.503 14.780 1.00 94.00 71 SER A O 1
ATOM 540 N N . PRO A 1 72 ? 3.790 7.275 15.529 1.00 97.00 72 PRO A N 1
ATOM 541 C CA . PRO A 1 72 ? 3.426 6.220 14.598 1.00 97.00 72 PRO A CA 1
ATOM 542 C C . PRO A 1 72 ? 3.601 6.663 13.147 1.00 97.00 72 PRO A C 1
ATOM 544 O O . PRO A 1 72 ? 3.285 7.794 12.784 1.00 97.00 72 PRO A O 1
ATOM 547 N N . GLY A 1 73 ? 4.105 5.765 12.308 1.00 97.12 73 GLY A N 1
ATOM 548 C CA . GLY A 1 73 ? 4.377 6.067 10.911 1.00 97.12 73 GLY A CA 1
ATOM 549 C C . GLY A 1 73 ? 5.010 4.902 10.166 1.00 97.12 73 GLY A C 1
ATOM 550 O O . GLY A 1 73 ? 5.197 3.812 10.712 1.00 97.12 73 GLY A O 1
ATOM 551 N N . ALA A 1 74 ? 5.359 5.138 8.907 1.00 96.75 74 ALA A N 1
ATOM 552 C CA . ALA A 1 74 ? 6.007 4.152 8.062 1.00 96.75 74 ALA A CA 1
ATOM 553 C C . ALA A 1 74 ? 7.134 4.801 7.268 1.00 96.75 74 ALA A C 1
ATOM 555 O O . ALA A 1 74 ? 7.021 5.936 6.829 1.00 96.75 74 ALA A O 1
ATOM 556 N N . ILE A 1 75 ? 8.223 4.065 7.080 1.00 93.50 75 ILE A N 1
ATOM 557 C CA . ILE A 1 75 ? 9.309 4.469 6.192 1.00 93.50 75 ILE A CA 1
ATOM 558 C C . ILE A 1 75 ? 9.461 3.370 5.155 1.00 93.50 75 ILE A C 1
ATOM 560 O O . ILE A 1 75 ? 9.731 2.215 5.505 1.00 93.50 75 ILE A O 1
ATOM 564 N N . PHE A 1 76 ? 9.294 3.734 3.885 1.00 95.62 76 PHE A N 1
ATOM 565 C CA . PHE A 1 76 ? 9.454 2.807 2.780 1.00 95.62 76 PHE A CA 1
ATOM 566 C C . PHE A 1 76 ? 10.122 3.476 1.578 1.00 95.62 76 PHE A C 1
ATOM 568 O O . PHE A 1 76 ? 9.667 4.489 1.050 1.00 95.62 76 PHE A O 1
ATOM 575 N N . THR A 1 77 ? 11.215 2.883 1.113 1.00 92.75 77 THR A N 1
ATOM 576 C CA . THR A 1 77 ? 11.825 3.187 -0.182 1.00 92.75 77 THR A CA 1
ATOM 577 C C . THR A 1 77 ? 12.469 1.916 -0.696 1.00 92.75 77 THR A C 1
ATOM 579 O O . THR A 1 77 ? 13.192 1.240 0.033 1.00 92.75 77 THR A O 1
ATOM 582 N N . TRP A 1 78 ? 12.219 1.596 -1.957 1.00 93.00 78 TRP A N 1
ATOM 583 C CA . TRP A 1 78 ? 12.767 0.417 -2.596 1.00 93.00 78 TRP A CA 1
ATOM 584 C C . TRP A 1 78 ? 13.154 0.705 -4.041 1.00 93.00 78 TRP A C 1
ATOM 586 O O . TRP A 1 78 ? 12.501 1.469 -4.754 1.00 93.00 78 TRP A O 1
ATOM 596 N N . LYS A 1 79 ? 14.253 0.083 -4.449 1.00 88.69 79 LYS A N 1
ATOM 597 C CA . LYS A 1 79 ? 14.856 0.176 -5.771 1.00 88.69 79 LYS A CA 1
ATOM 598 C C . LYS A 1 79 ? 15.115 -1.247 -6.218 1.00 88.69 79 LYS A C 1
ATOM 600 O O . LYS A 1 79 ? 15.785 -1.976 -5.495 1.00 88.69 79 LYS A O 1
ATOM 605 N N . VAL A 1 80 ? 14.601 -1.642 -7.375 1.00 87.88 80 VAL A N 1
ATOM 606 C CA . VAL A 1 80 ? 14.785 -3.012 -7.885 1.00 87.88 80 VAL A CA 1
ATOM 607 C C . VAL A 1 80 ? 16.272 -3.343 -8.055 1.00 87.88 80 VAL A C 1
ATOM 609 O O . VAL A 1 80 ? 16.694 -4.483 -7.884 1.00 87.88 80 VAL A O 1
ATOM 612 N N . GLU A 1 81 ? 17.094 -2.327 -8.308 1.00 79.94 81 GLU A N 1
ATOM 613 C CA . GLU A 1 81 ? 18.544 -2.423 -8.449 1.00 79.94 81 GLU A CA 1
ATOM 614 C C . GLU A 1 81 ? 19.275 -2.774 -7.155 1.00 79.94 81 GLU A C 1
ATOM 616 O O . GLU A 1 81 ? 20.469 -3.051 -7.221 1.00 79.94 81 GLU A O 1
ATOM 621 N N . SER A 1 82 ? 18.618 -2.755 -5.988 1.00 79.00 82 SER A N 1
ATOM 622 C CA . SER A 1 82 ? 19.252 -3.238 -4.758 1.00 79.00 82 SER A CA 1
ATOM 623 C C . SER A 1 82 ? 19.480 -4.750 -4.783 1.00 79.00 82 SER A C 1
ATOM 625 O O . SER A 1 82 ? 20.342 -5.228 -4.056 1.00 79.00 82 SER A O 1
ATOM 627 N N . GLY A 1 83 ? 18.713 -5.501 -5.586 1.00 80.69 83 GLY A N 1
ATOM 628 C CA . GLY A 1 83 ? 18.712 -6.969 -5.579 1.00 80.69 83 GLY A CA 1
ATOM 629 C C . GLY A 1 83 ? 18.055 -7.592 -4.340 1.00 80.69 83 GLY A C 1
ATOM 630 O O . GLY A 1 83 ? 17.885 -8.806 -4.286 1.00 80.69 83 GLY A O 1
ATOM 631 N N . GLU A 1 84 ? 17.640 -6.767 -3.379 1.00 86.12 84 GLU A N 1
ATOM 632 C CA . GLU A 1 84 ? 17.028 -7.182 -2.119 1.00 86.12 84 GLU A CA 1
ATOM 633 C C . GLU A 1 84 ? 15.502 -7.025 -2.166 1.00 86.12 84 GLU A C 1
ATOM 635 O O . GLU A 1 84 ? 14.993 -6.131 -2.857 1.00 86.12 84 GLU A O 1
ATOM 640 N N . PRO A 1 85 ? 14.742 -7.830 -1.400 1.00 91.00 85 PRO A N 1
ATOM 641 C CA . PRO A 1 85 ? 13.313 -7.612 -1.225 1.00 91.00 85 PRO A CA 1
ATOM 642 C C . PRO A 1 85 ? 12.992 -6.199 -0.700 1.00 91.00 85 PRO A C 1
ATOM 644 O O . PRO A 1 85 ? 13.799 -5.612 0.028 1.00 91.00 85 PRO A O 1
ATOM 647 N N . PRO A 1 86 ? 11.804 -5.645 -1.010 1.00 94.69 86 PRO A N 1
ATOM 648 C CA . PRO A 1 86 ? 11.364 -4.397 -0.409 1.00 94.69 86 PRO A CA 1
ATOM 649 C C . PRO A 1 86 ? 11.374 -4.507 1.115 1.00 94.69 86 PRO A C 1
ATOM 651 O O . PRO A 1 86 ? 10.928 -5.509 1.665 1.00 94.69 86 PRO A O 1
ATOM 654 N N . HIS A 1 87 ? 11.848 -3.474 1.805 1.00 95.31 87 HIS A N 1
ATOM 655 C CA . HIS A 1 87 ? 11.881 -3.443 3.263 1.00 95.31 87 HIS A CA 1
ATOM 656 C C . HIS A 1 87 ? 11.154 -2.200 3.768 1.00 95.31 87 HIS A C 1
ATOM 658 O O . HIS A 1 87 ? 11.467 -1.085 3.348 1.00 95.31 87 HIS A O 1
ATOM 664 N N . ALA A 1 88 ? 10.181 -2.390 4.658 1.00 96.44 88 ALA A N 1
ATOM 665 C CA . ALA A 1 88 ? 9.453 -1.304 5.302 1.00 96.44 88 ALA A CA 1
ATOM 666 C C . ALA A 1 88 ? 9.654 -1.339 6.817 1.00 96.44 88 ALA A C 1
ATOM 668 O O . ALA A 1 88 ? 9.654 -2.399 7.448 1.00 96.44 88 ALA A O 1
ATOM 669 N N . ILE A 1 89 ? 9.786 -0.155 7.405 1.00 96.75 89 ILE A N 1
ATOM 670 C CA . ILE A 1 89 ? 9.826 0.025 8.853 1.00 96.75 89 ILE A CA 1
ATOM 671 C C . ILE A 1 89 ? 8.490 0.624 9.269 1.00 96.75 89 ILE A C 1
ATOM 673 O O . ILE A 1 89 ? 8.163 1.726 8.833 1.00 96.75 89 ILE A O 1
ATOM 677 N N . LEU A 1 90 ? 7.738 -0.078 10.116 1.00 97.62 90 LEU A N 1
ATOM 678 C CA . LEU A 1 90 ? 6.521 0.453 10.725 1.00 97.62 90 LEU A CA 1
ATOM 679 C C . LEU A 1 90 ? 6.804 0.815 12.176 1.00 97.62 90 LEU A C 1
ATOM 681 O O . LEU A 1 90 ? 7.208 -0.038 12.965 1.00 97.62 90 LEU A O 1
ATOM 685 N N . ARG A 1 91 ? 6.561 2.075 12.520 1.00 97.94 91 ARG A N 1
ATOM 686 C CA . ARG A 1 91 ? 6.551 2.567 13.895 1.00 97.94 91 ARG A CA 1
ATOM 687 C C . ARG A 1 91 ? 5.112 2.550 14.365 1.00 97.94 91 ARG A C 1
ATOM 689 O O . ARG A 1 91 ? 4.271 3.217 13.769 1.00 97.94 91 ARG A O 1
ATOM 696 N N . VAL A 1 92 ? 4.818 1.760 15.387 1.00 97.44 92 VAL A N 1
ATOM 697 C CA . VAL A 1 92 ? 3.440 1.485 15.803 1.00 97.44 92 VAL A CA 1
ATOM 698 C C . VAL A 1 92 ? 3.232 1.830 17.277 1.00 97.44 92 VAL A C 1
ATOM 700 O O . VAL A 1 92 ? 4.168 1.697 18.071 1.00 97.44 92 VAL A O 1
ATOM 703 N N . PRO A 1 93 ? 2.021 2.257 17.677 1.00 97.19 93 PRO A N 1
ATOM 704 C CA . PRO A 1 93 ? 1.745 2.579 19.071 1.00 97.19 93 PRO A CA 1
ATOM 705 C C . PRO A 1 93 ? 1.669 1.314 19.940 1.00 97.19 93 PRO A C 1
ATOM 707 O O . PRO A 1 93 ? 1.482 0.200 19.444 1.00 97.19 93 PRO A O 1
ATOM 710 N N . HIS A 1 94 ? 1.726 1.486 21.261 1.00 95.56 94 HIS A N 1
ATOM 711 C CA . HIS A 1 94 ? 1.700 0.378 22.228 1.00 95.56 94 HIS A CA 1
ATOM 712 C C . HIS A 1 94 ? 0.462 -0.534 22.113 1.00 95.56 94 HIS A C 1
ATOM 714 O O . HIS A 1 94 ? 0.527 -1.739 22.355 1.00 95.56 94 HIS A O 1
ATOM 720 N N . HIS A 1 95 ? -0.682 0.013 21.694 1.00 93.81 95 HIS A N 1
ATOM 721 C CA . HIS A 1 95 ? -1.935 -0.731 21.534 1.00 93.81 95 HIS A CA 1
ATOM 722 C C . HIS A 1 95 ? -2.076 -1.421 20.166 1.00 93.81 95 HIS A C 1
ATOM 724 O O . HIS A 1 95 ? -3.080 -2.090 19.916 1.00 93.81 95 HIS A O 1
ATOM 730 N N . TRP A 1 96 ? -1.080 -1.322 19.280 1.00 95.75 96 TRP A N 1
ATOM 731 C CA . TRP A 1 96 ? -1.169 -1.842 17.913 1.00 95.75 96 TRP A CA 1
ATOM 732 C C . TRP A 1 96 ? -1.419 -3.351 17.846 1.00 95.75 96 TRP A C 1
ATOM 734 O O . TRP A 1 96 ? -2.270 -3.806 17.084 1.00 95.75 96 TRP A O 1
ATOM 744 N N . LEU A 1 97 ? -0.750 -4.136 18.697 1.00 94.62 97 LEU A N 1
ATOM 745 C CA . LEU A 1 97 ? -0.978 -5.584 18.769 1.00 94.62 97 LEU A CA 1
ATOM 746 C C . LEU A 1 97 ? -2.430 -5.913 19.129 1.00 94.62 97 LEU A C 1
ATOM 748 O O . LEU A 1 97 ? -3.021 -6.828 18.564 1.00 94.62 97 LEU A O 1
ATOM 752 N N . ARG A 1 98 ? -3.015 -5.146 20.052 1.00 93.75 98 ARG A N 1
ATOM 753 C CA . ARG A 1 98 ? -4.405 -5.327 20.460 1.00 93.75 98 ARG A CA 1
ATOM 754 C C . ARG A 1 98 ? -5.353 -4.936 19.339 1.00 93.75 98 ARG A C 1
ATOM 756 O O . ARG A 1 98 ? -6.340 -5.637 19.156 1.00 93.75 98 ARG A O 1
ATOM 763 N N . ASP A 1 99 ? -5.098 -3.839 18.635 1.00 94.69 99 ASP A N 1
ATOM 764 C CA . ASP A 1 99 ? -6.104 -3.190 17.788 1.00 94.69 99 ASP A CA 1
ATOM 765 C C . ASP A 1 99 ? -6.008 -3.569 16.304 1.00 94.69 99 ASP A C 1
ATOM 767 O O . ASP A 1 99 ? -7.044 -3.676 15.638 1.00 94.69 99 ASP A O 1
ATOM 771 N N . VAL A 1 100 ? -4.792 -3.819 15.811 1.00 95.69 100 VAL A N 1
ATOM 772 C CA . VAL A 1 100 ? -4.484 -4.028 14.389 1.00 95.69 100 VAL A CA 1
ATOM 773 C C . VAL A 1 100 ? -4.106 -5.472 14.066 1.00 95.69 100 VAL A C 1
ATOM 775 O O . VAL A 1 100 ? -4.468 -5.962 12.998 1.00 95.69 100 VAL A O 1
ATOM 778 N N . VAL A 1 101 ? -3.445 -6.201 14.976 1.00 94.19 101 VAL A N 1
ATOM 779 C CA . VAL A 1 101 ? -3.093 -7.626 14.772 1.00 94.19 101 VAL A CA 1
ATOM 780 C C . VAL A 1 101 ? -4.321 -8.519 14.996 1.00 94.19 101 VAL A C 1
ATOM 782 O O . VAL A 1 101 ? -4.377 -9.405 15.846 1.00 94.19 101 VAL A O 1
ATOM 785 N N . ARG A 1 102 ? -5.352 -8.268 14.192 1.00 89.44 102 ARG A N 1
ATOM 786 C CA . ARG A 1 102 ? -6.610 -9.003 14.112 1.00 89.44 102 ARG A CA 1
ATOM 787 C C . ARG A 1 102 ? -6.907 -9.322 12.645 1.00 89.44 102 ARG A C 1
ATOM 789 O O . ARG A 1 102 ? -6.553 -8.520 11.776 1.00 89.44 102 ARG A O 1
ATOM 796 N N . PRO A 1 103 ? -7.528 -10.477 12.347 1.00 83.88 103 PRO A N 1
ATOM 797 C CA . PRO A 1 103 ? -7.987 -10.772 10.992 1.00 83.88 103 PRO A CA 1
ATOM 798 C C . PRO A 1 103 ? -8.819 -9.608 10.442 1.00 83.88 103 PRO A C 1
ATOM 800 O O . PRO A 1 103 ? -9.669 -9.079 11.153 1.00 83.88 103 PRO A O 1
ATOM 803 N N . GLY A 1 104 ? -8.531 -9.184 9.212 1.00 86.50 104 GLY A N 1
ATOM 804 C CA . GLY A 1 104 ? -9.247 -8.088 8.555 1.00 86.50 104 GLY A CA 1
ATOM 805 C C . GLY A 1 104 ? -8.909 -6.674 9.040 1.00 86.50 104 GLY A C 1
ATOM 806 O O . GLY A 1 104 ? -9.516 -5.741 8.543 1.00 86.50 104 GLY A O 1
ATOM 807 N N . HIS A 1 105 ? -7.974 -6.477 9.981 1.00 94.38 105 HIS A N 1
ATOM 808 C CA . HIS A 1 105 ? -7.557 -5.134 10.429 1.00 94.38 105 HIS A CA 1
ATOM 809 C C . HIS A 1 105 ? -6.132 -4.757 10.015 1.00 94.38 105 HIS A C 1
ATOM 811 O O . HIS A 1 105 ? -5.853 -3.578 9.840 1.00 94.38 105 HIS A O 1
ATOM 817 N N . ALA A 1 106 ? -5.216 -5.723 9.873 1.00 96.00 106 ALA A N 1
ATOM 818 C CA . ALA A 1 106 ? -3.823 -5.417 9.524 1.00 96.00 106 ALA A CA 1
ATOM 819 C C . ALA A 1 106 ? -3.672 -4.838 8.111 1.00 96.00 106 ALA A C 1
ATOM 821 O O . ALA A 1 106 ? -2.736 -4.084 7.851 1.00 96.00 106 ALA A O 1
ATOM 822 N N . VAL A 1 107 ? -4.597 -5.190 7.218 1.00 97.00 107 VAL A N 1
ATOM 823 C CA . VAL A 1 107 ? -4.707 -4.656 5.863 1.00 97.00 107 VAL A CA 1
ATOM 824 C C . VAL A 1 107 ? -6.184 -4.381 5.595 1.00 97.00 107 VAL A C 1
ATOM 826 O O . VAL A 1 107 ? -6.996 -5.300 5.689 1.00 97.00 107 VAL A O 1
ATOM 829 N N . LEU A 1 108 ? -6.520 -3.136 5.262 1.00 96.94 108 LEU A N 1
ATOM 830 C CA . LEU A 1 108 ? -7.868 -2.703 4.889 1.00 96.94 108 LEU A CA 1
ATOM 831 C C . LEU A 1 108 ? -7.837 -2.217 3.444 1.00 96.94 108 LEU A C 1
ATOM 833 O O . LEU A 1 108 ? -7.057 -1.328 3.125 1.00 96.94 108 LEU A O 1
ATOM 837 N N . ASP A 1 109 ? -8.637 -2.824 2.566 1.00 95.75 109 ASP A N 1
ATOM 838 C CA . ASP A 1 109 ? -8.694 -2.469 1.136 1.00 95.75 109 ASP A CA 1
ATOM 839 C C . ASP A 1 109 ? -7.299 -2.379 0.473 1.00 95.75 109 ASP A C 1
ATOM 841 O O . ASP A 1 109 ? -6.936 -1.407 -0.189 1.00 95.75 109 ASP A O 1
ATOM 845 N N . GLY A 1 110 ? -6.434 -3.357 0.768 1.00 95.00 110 GLY A N 1
ATOM 846 C CA . GLY A 1 110 ? -5.048 -3.391 0.284 1.00 95.00 110 GLY A CA 1
ATOM 847 C C . GLY A 1 110 ? -4.074 -2.423 0.971 1.00 95.00 110 GLY A C 1
ATOM 848 O O . GLY A 1 110 ? -2.890 -2.441 0.637 1.00 95.00 110 GLY A O 1
ATOM 849 N N . HIS A 1 111 ? -4.521 -1.630 1.945 1.00 96.94 111 HIS A N 1
ATOM 850 C CA . HIS A 1 111 ? -3.690 -0.684 2.687 1.00 96.94 111 HIS A CA 1
ATOM 851 C C . HIS A 1 111 ? -3.268 -1.253 4.048 1.00 96.94 111 HIS A C 1
ATOM 853 O O . HIS A 1 111 ? -4.123 -1.521 4.897 1.00 96.94 111 HIS A O 1
ATOM 859 N N . PRO A 1 112 ? -1.960 -1.426 4.302 1.00 97.19 112 PRO A N 1
ATOM 860 C CA . PRO A 1 112 ? -1.462 -1.775 5.625 1.00 97.19 112 PRO A CA 1
ATOM 861 C C . PRO A 1 112 ? -1.826 -0.734 6.683 1.00 97.19 112 PRO A C 1
ATOM 863 O O . PRO A 1 112 ? -1.658 0.463 6.458 1.00 97.19 112 PRO A O 1
ATOM 866 N N . VAL A 1 113 ? -2.254 -1.184 7.859 1.00 98.00 113 VAL A N 1
ATOM 867 C CA . VAL A 1 113 ? -2.681 -0.297 8.949 1.00 98.00 113 VAL A CA 1
ATOM 868 C C . VAL A 1 113 ? -1.564 -0.124 9.979 1.00 98.00 113 VAL A C 1
ATOM 870 O O . VAL A 1 113 ? -1.109 -1.076 10.612 1.00 98.00 113 VAL A O 1
ATOM 873 N N . VAL A 1 114 ? -1.136 1.119 10.188 1.00 97.69 114 VAL A N 1
ATOM 874 C CA . VAL A 1 114 ? -0.158 1.511 11.218 1.00 97.69 114 VAL A CA 1
ATOM 875 C C . VAL A 1 114 ? -0.853 1.832 12.536 1.00 97.69 114 VAL A C 1
ATOM 877 O O . VAL A 1 114 ? -0.310 1.560 13.601 1.00 97.69 114 VAL A O 1
ATOM 880 N N . GLN A 1 115 ? -2.060 2.392 12.484 1.00 97.69 115 GLN A N 1
ATOM 881 C CA . GLN A 1 115 ? -2.851 2.731 13.664 1.00 97.69 115 GLN A CA 1
ATOM 882 C C . GLN A 1 115 ? -4.330 2.857 13.293 1.00 97.69 115 GLN A C 1
ATOM 884 O O . GLN A 1 115 ? -4.657 3.313 12.201 1.00 97.69 115 GLN A O 1
ATOM 889 N N . ILE A 1 116 ? -5.223 2.494 14.214 1.00 97.75 116 ILE A N 1
ATOM 890 C CA . ILE A 1 116 ? -6.638 2.875 14.143 1.00 97.75 116 ILE A CA 1
ATOM 891 C C . ILE A 1 116 ? -6.780 4.185 14.917 1.00 97.75 116 ILE A C 1
ATOM 893 O O . ILE A 1 116 ? -6.496 4.219 16.112 1.00 97.75 116 ILE A O 1
ATOM 897 N N . LEU A 1 117 ? -7.152 5.252 14.215 1.00 97.50 117 LEU A N 1
ATOM 898 C CA . LEU A 1 117 ? -7.275 6.607 14.756 1.00 97.50 117 LEU A CA 1
ATOM 899 C C . LEU A 1 117 ? -8.671 6.856 15.325 1.00 97.50 117 LEU A C 1
ATOM 901 O O . LEU A 1 117 ? -8.804 7.545 16.330 1.00 97.50 117 LEU A O 1
ATOM 905 N N . ASP A 1 118 ? -9.690 6.273 14.693 1.00 97.88 118 ASP A N 1
ATOM 906 C CA . ASP A 1 118 ? -11.080 6.384 15.123 1.00 97.88 118 ASP A CA 1
ATOM 907 C C . ASP A 1 118 ? -11.880 5.132 14.749 1.00 97.88 118 ASP A C 1
ATOM 909 O O . ASP A 1 118 ? -11.477 4.355 13.870 1.00 97.88 118 ASP A O 1
ATOM 913 N N . ARG A 1 119 ? -13.019 4.930 15.415 1.00 97.50 119 ARG A N 1
ATOM 914 C CA . ARG A 1 119 ? -13.928 3.802 15.193 1.00 97.50 119 ARG A CA 1
ATOM 915 C C . ARG A 1 119 ? -15.358 4.276 14.960 1.00 97.50 119 ARG A C 1
ATOM 917 O O . ARG A 1 119 ? -15.790 5.273 15.524 1.00 97.50 119 ARG A O 1
ATOM 924 N N . ASP A 1 120 ? -16.096 3.525 14.152 1.00 95.88 120 ASP A N 1
ATOM 925 C CA . ASP A 1 120 ? -17.533 3.724 13.977 1.00 95.88 120 ASP A CA 1
ATOM 926 C C . ASP A 1 120 ? -18.322 3.221 15.213 1.00 95.88 120 ASP A C 1
ATOM 928 O O . ASP A 1 120 ? -17.735 2.609 16.116 1.00 95.88 120 ASP A O 1
ATOM 932 N N . PRO A 1 121 ? -19.648 3.455 15.290 1.00 95.38 121 PRO A N 1
ATOM 933 C CA . PRO A 1 121 ? -20.476 2.985 16.406 1.00 95.38 121 PRO A CA 1
ATOM 934 C C . PRO A 1 121 ? -20.475 1.462 16.613 1.00 95.38 121 PRO A C 1
ATOM 936 O O . PRO A 1 121 ? -20.695 1.005 17.734 1.00 95.38 121 PRO A O 1
ATOM 939 N N . ASP A 1 122 ? -20.186 0.685 15.565 1.00 92.44 122 ASP A N 1
ATOM 940 C CA . ASP A 1 122 ? -20.066 -0.778 15.622 1.00 92.44 122 ASP A CA 1
ATOM 941 C C . ASP A 1 122 ? -18.664 -1.225 16.092 1.00 92.44 122 ASP A C 1
ATOM 943 O O . ASP A 1 122 ? -18.365 -2.418 16.194 1.00 92.44 122 ASP A O 1
ATOM 947 N N . GLY A 1 123 ? -17.773 -0.272 16.382 1.00 92.31 123 GLY A N 1
ATOM 948 C CA . GLY A 1 123 ? -16.408 -0.506 16.835 1.00 92.31 123 GLY A CA 1
ATOM 949 C C . GLY A 1 123 ? -15.427 -0.865 15.716 1.00 92.31 123 GLY A C 1
ATOM 950 O O . GLY A 1 123 ? -14.281 -1.236 16.011 1.00 92.31 123 GLY A O 1
ATOM 951 N N . ARG A 1 124 ? -15.818 -0.754 14.443 1.00 95.44 124 ARG A N 1
ATOM 952 C CA . ARG A 1 124 ? -14.935 -0.994 13.292 1.00 95.44 124 ARG A CA 1
ATOM 953 C C . ARG A 1 124 ? -14.057 0.232 13.025 1.00 95.44 124 ARG A C 1
ATOM 955 O O . ARG A 1 124 ? -14.463 1.344 13.342 1.00 95.44 124 ARG A O 1
ATOM 962 N N . PRO A 1 125 ? -12.851 0.069 12.456 1.00 97.38 125 PRO A N 1
ATOM 963 C CA . PRO A 1 125 ? -12.018 1.201 12.044 1.00 97.38 125 PRO A CA 1
ATOM 964 C C . PRO A 1 125 ? -12.779 2.185 11.140 1.00 97.38 125 PRO A C 1
ATOM 966 O O . PRO A 1 125 ? -13.280 1.770 10.104 1.00 97.38 125 PRO A O 1
ATOM 969 N N . ALA A 1 126 ? -12.840 3.466 11.502 1.00 97.75 126 ALA A N 1
ATOM 970 C CA . ALA A 1 126 ? -13.445 4.530 10.685 1.00 97.75 126 ALA A CA 1
ATOM 971 C C . ALA A 1 126 ? -12.399 5.524 10.162 1.00 97.75 126 ALA A C 1
ATOM 973 O O . ALA A 1 126 ? -12.538 6.076 9.071 1.00 97.75 126 ALA A O 1
ATOM 974 N N . GLN A 1 127 ? -11.320 5.722 10.922 1.00 98.31 127 GLN A N 1
ATOM 975 C CA . GLN A 1 127 ? -10.128 6.450 10.499 1.00 98.31 127 GLN A CA 1
ATOM 976 C C . GLN A 1 127 ? -8.901 5.625 10.859 1.00 98.31 127 GLN A C 1
ATOM 978 O O . GLN A 1 127 ? -8.803 5.077 11.961 1.00 98.31 127 GLN A O 1
ATOM 983 N N . ILE A 1 128 ? -7.952 5.541 9.939 1.00 98.38 128 ILE A N 1
ATOM 984 C CA . ILE A 1 128 ? -6.713 4.789 10.113 1.00 98.38 128 ILE A CA 1
ATOM 985 C C . ILE A 1 128 ? -5.523 5.634 9.692 1.00 98.38 128 ILE A C 1
ATOM 987 O O . ILE A 1 128 ? -5.628 6.477 8.811 1.00 98.38 128 ILE A O 1
ATOM 991 N N . LEU A 1 129 ? -4.369 5.362 10.280 1.00 98.31 129 LEU A N 1
ATOM 992 C CA . LEU A 1 129 ? -3.092 5.730 9.698 1.00 98.31 129 LEU A CA 1
ATOM 993 C C . LEU A 1 129 ? -2.649 4.554 8.825 1.00 98.31 129 LEU A C 1
ATOM 995 O O . LEU A 1 129 ? -2.379 3.470 9.348 1.00 98.31 129 LEU A O 1
ATOM 999 N N . ALA A 1 130 ? -2.621 4.745 7.510 1.00 98.00 130 ALA A N 1
ATOM 1000 C CA . ALA A 1 130 ? -2.378 3.681 6.545 1.00 98.00 130 ALA A CA 1
ATOM 1001 C C . ALA A 1 130 ? -1.058 3.883 5.805 1.00 98.00 130 ALA A C 1
ATOM 1003 O O . ALA A 1 130 ? -0.701 5.010 5.476 1.00 98.00 130 ALA A O 1
ATOM 1004 N N . VAL A 1 131 ? -0.358 2.795 5.487 1.00 97.56 131 VAL A N 1
ATOM 1005 C CA . VAL A 1 131 ? 0.796 2.858 4.586 1.00 97.56 131 VAL A CA 1
ATOM 1006 C C . VAL A 1 131 ? 0.290 3.041 3.161 1.00 97.56 131 VAL A C 1
ATOM 1008 O O . VAL A 1 131 ? -0.414 2.182 2.628 1.00 97.56 131 VAL A O 1
ATOM 1011 N N . VAL A 1 132 ? 0.675 4.147 2.535 1.00 96.12 132 VAL A N 1
ATOM 1012 C CA . VAL A 1 132 ? 0.414 4.430 1.126 1.00 96.12 132 VAL A CA 1
ATOM 1013 C C . VAL A 1 132 ? 1.725 4.273 0.375 1.00 96.12 132 VAL A C 1
ATOM 1015 O O . VAL A 1 132 ? 2.709 4.945 0.677 1.00 96.12 132 VAL A O 1
ATOM 1018 N N . VAL A 1 133 ? 1.740 3.364 -0.597 1.00 95.69 133 VAL A N 1
ATOM 1019 C CA . VAL A 1 133 ? 2.911 3.084 -1.431 1.00 95.69 133 VAL A CA 1
ATOM 1020 C C . VAL A 1 133 ? 2.609 3.487 -2.864 1.00 95.69 133 VAL A C 1
ATOM 1022 O O . VAL A 1 133 ? 1.558 3.137 -3.396 1.00 95.69 133 VAL A O 1
ATOM 1025 N N . GLY A 1 134 ? 3.545 4.202 -3.480 1.00 94.19 134 GLY A N 1
ATOM 1026 C CA . GLY A 1 134 ? 3.553 4.514 -4.902 1.00 94.19 134 GLY A CA 1
ATOM 1027 C C . GLY A 1 134 ? 4.739 3.846 -5.586 1.00 94.19 134 GLY A C 1
ATOM 1028 O O . GLY A 1 134 ? 5.850 3.826 -5.049 1.00 94.19 134 GLY A O 1
ATOM 1029 N N . GLY A 1 135 ? 4.504 3.292 -6.772 1.00 94.44 135 GLY A N 1
ATOM 1030 C CA . GLY A 1 135 ? 5.539 2.700 -7.619 1.00 94.44 135 GLY A CA 1
ATOM 1031 C C . GLY A 1 135 ? 5.604 3.341 -9.003 1.00 94.44 135 GLY A C 1
ATOM 1032 O O . GLY A 1 135 ? 4.606 3.837 -9.526 1.00 9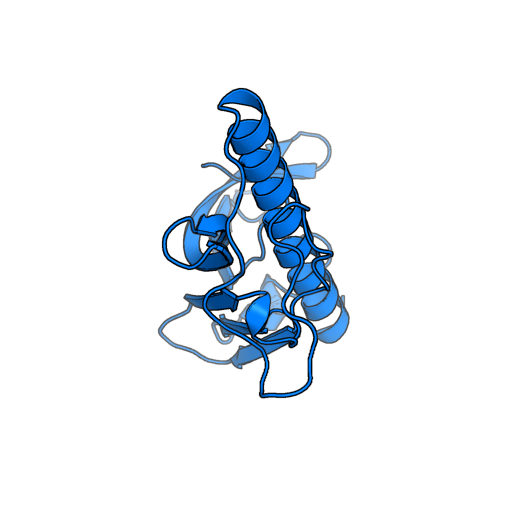4.44 135 GLY A O 1
ATOM 1033 N N . GLY A 1 136 ? 6.773 3.302 -9.633 1.00 94.25 136 GLY A N 1
ATOM 1034 C CA . GLY A 1 136 ? 6.910 3.720 -11.020 1.00 94.25 136 GLY A CA 1
ATOM 1035 C C . GLY A 1 136 ? 8.283 3.449 -11.611 1.00 94.25 136 GLY A C 1
ATOM 1036 O O . GLY A 1 136 ? 9.205 2.991 -10.932 1.00 94.25 136 GLY A O 1
ATOM 1037 N N . PHE A 1 137 ? 8.394 3.752 -12.900 1.00 91.69 137 PHE A N 1
ATOM 1038 C CA . PHE A 1 137 ? 9.674 3.810 -13.585 1.00 91.69 137 PHE A CA 1
ATOM 1039 C C . PHE A 1 137 ? 10.250 5.220 -13.469 1.00 91.69 137 PHE A C 1
ATOM 1041 O O . PHE A 1 137 ? 9.556 6.197 -13.742 1.00 91.69 137 PHE A O 1
ATOM 1048 N N . ASP A 1 138 ? 11.515 5.313 -13.087 1.00 89.94 138 ASP A N 1
ATOM 1049 C CA . ASP A 1 138 ? 12.311 6.529 -13.015 1.00 89.94 138 ASP A CA 1
ATOM 1050 C C . ASP A 1 138 ? 13.189 6.622 -14.278 1.00 89.94 138 ASP A C 1
ATOM 1052 O O . ASP A 1 138 ? 14.181 5.890 -14.399 1.00 89.94 138 ASP A O 1
ATOM 1056 N N . PRO A 1 139 ? 12.854 7.507 -15.238 1.00 86.12 139 PRO A N 1
ATOM 1057 C CA . PRO A 1 139 ? 13.604 7.640 -16.482 1.00 86.12 139 PRO A CA 1
ATOM 1058 C C . PRO A 1 139 ? 15.024 8.174 -16.297 1.00 86.12 139 PRO A C 1
ATOM 1060 O O . PRO A 1 139 ? 15.847 7.962 -17.181 1.00 86.12 139 PRO A O 1
ATOM 1063 N N . GLN A 1 140 ? 15.326 8.858 -15.185 1.00 85.12 140 GLN A N 1
ATOM 1064 C CA . GLN A 1 140 ? 16.653 9.439 -14.950 1.00 85.12 140 GLN A CA 1
ATOM 1065 C C . GLN A 1 140 ? 17.686 8.378 -14.580 1.00 85.12 140 GLN A C 1
ATOM 1067 O O . GLN A 1 140 ? 18.883 8.571 -14.786 1.00 85.12 140 GLN A O 1
ATOM 1072 N N . ILE A 1 141 ? 17.228 7.259 -14.020 1.00 80.00 141 ILE A N 1
ATOM 1073 C CA . ILE A 1 141 ? 18.091 6.132 -13.661 1.00 80.00 141 ILE A CA 1
ATOM 1074 C C . ILE A 1 141 ? 17.781 4.853 -14.440 1.00 80.00 141 ILE A C 1
ATOM 1076 O O . ILE A 1 141 ? 18.410 3.824 -14.196 1.00 80.00 141 ILE A O 1
ATOM 1080 N N . HIS A 1 142 ? 16.832 4.939 -15.376 1.00 82.62 142 HIS A N 1
ATOM 1081 C CA . HIS A 1 142 ? 16.268 3.823 -16.129 1.00 82.62 142 HIS A CA 1
ATOM 1082 C C . HIS A 1 142 ? 15.904 2.649 -15.217 1.00 82.62 142 HIS A C 1
ATOM 1084 O O . HIS A 1 142 ? 16.405 1.539 -15.392 1.00 82.62 142 HIS A O 1
ATOM 1090 N N . GLY A 1 143 ? 15.077 2.932 -14.207 1.00 87.38 143 GLY A N 1
ATOM 1091 C CA . GLY A 1 143 ? 14.902 2.006 -13.100 1.00 87.38 143 GLY A CA 1
ATOM 1092 C C . GLY A 1 143 ? 13.555 2.021 -12.408 1.00 87.38 143 GLY A C 1
ATOM 1093 O O . GLY A 1 143 ? 12.862 3.032 -12.372 1.00 87.38 143 GLY A O 1
ATOM 1094 N N . TRP A 1 144 ? 13.192 0.887 -11.821 1.00 91.19 144 TRP A N 1
ATOM 1095 C CA . TRP A 1 144 ? 11.928 0.702 -11.114 1.00 91.19 144 TRP A CA 1
ATOM 1096 C C . TRP A 1 144 ? 12.069 1.035 -9.630 1.00 91.19 144 TRP A C 1
ATOM 1098 O O . TRP A 1 144 ? 12.909 0.470 -8.921 1.00 91.19 144 TRP A O 1
ATOM 1108 N N . ARG A 1 145 ? 11.223 1.945 -9.140 1.00 92.94 145 ARG A N 1
ATOM 1109 C CA . ARG A 1 145 ? 11.295 2.465 -7.772 1.00 92.94 145 ARG A CA 1
ATOM 1110 C C . ARG A 1 145 ? 9.937 2.519 -7.114 1.00 92.94 145 ARG A C 1
ATOM 1112 O O . ARG A 1 145 ? 8.941 2.864 -7.744 1.00 92.94 145 ARG A O 1
ATOM 1119 N N . ALA A 1 146 ? 9.929 2.266 -5.817 1.00 95.62 146 ALA A N 1
ATOM 1120 C CA . ALA A 1 146 ? 8.766 2.473 -4.982 1.00 95.62 146 ALA A CA 1
ATOM 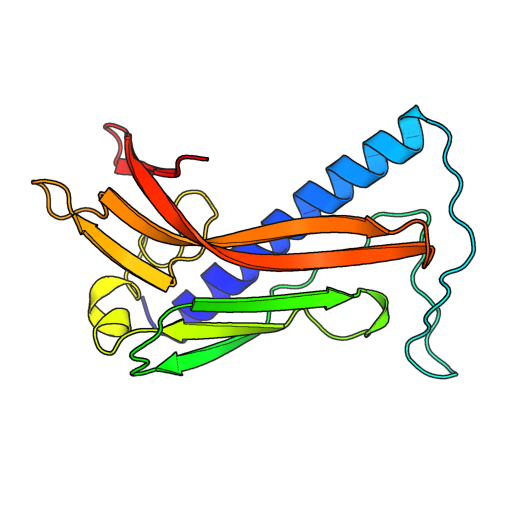1121 C C . ALA A 1 146 ? 9.134 3.264 -3.728 1.00 95.62 146 ALA A C 1
ATOM 1123 O O . ALA A 1 146 ? 10.247 3.168 -3.213 1.00 95.62 146 ALA A O 1
ATOM 1124 N N . HIS A 1 147 ? 8.191 4.056 -3.248 1.00 96.00 147 HIS A N 1
ATOM 1125 C CA . HIS A 1 147 ? 8.307 4.831 -2.022 1.00 96.00 147 HIS A CA 1
ATOM 1126 C C . HIS A 1 147 ? 6.956 4.844 -1.323 1.00 96.00 147 HIS A C 1
ATOM 1128 O O . HIS A 1 147 ? 5.922 4.587 -1.940 1.00 96.00 147 HIS A O 1
ATOM 1134 N N . GLY A 1 148 ? 6.959 5.098 -0.026 1.00 95.12 148 GLY A N 1
ATOM 1135 C CA . GLY A 1 148 ? 5.725 5.134 0.728 1.00 95.12 148 GLY A CA 1
AT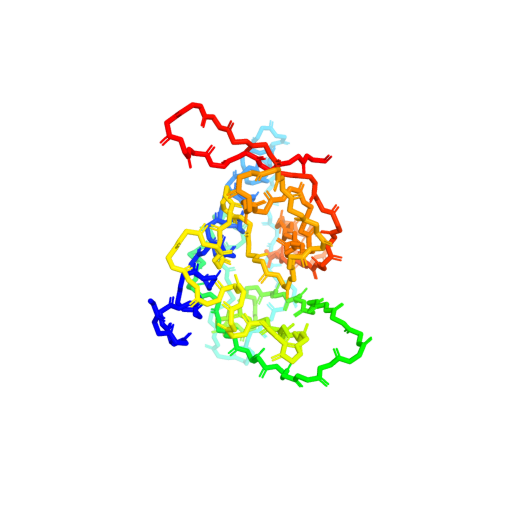OM 1136 C C . GLY A 1 148 ? 5.899 5.778 2.082 1.00 95.12 148 GLY A C 1
ATOM 1137 O O . GLY A 1 148 ? 7.005 5.843 2.622 1.00 95.12 148 GLY A O 1
ATOM 1138 N N . ASP A 1 149 ? 4.771 6.233 2.599 1.00 95.81 149 ASP A N 1
ATOM 1139 C CA . ASP A 1 149 ? 4.651 6.906 3.882 1.00 95.81 149 ASP A CA 1
ATOM 1140 C C . ASP A 1 149 ? 3.322 6.510 4.539 1.00 95.81 149 ASP A C 1
ATOM 1142 O O . ASP A 1 149 ? 2.484 5.831 3.935 1.00 95.81 149 ASP A O 1
ATOM 1146 N N . ALA A 1 150 ? 3.132 6.908 5.788 1.00 97.00 150 ALA A N 1
ATOM 1147 C CA . ALA A 1 150 ? 1.904 6.716 6.528 1.00 97.00 150 ALA A CA 1
ATOM 1148 C C . ALA A 1 150 ? 1.003 7.954 6.421 1.00 97.00 150 ALA A C 1
ATOM 1150 O O . ALA A 1 150 ? 1.388 9.053 6.809 1.00 97.00 150 ALA A O 1
ATOM 1151 N N . VAL A 1 151 ? -0.221 7.769 5.928 1.00 97.06 151 VAL A N 1
ATOM 1152 C CA . VAL A 1 151 ? -1.184 8.855 5.702 1.00 97.06 151 VAL A CA 1
ATOM 1153 C C . VAL A 1 151 ? -2.513 8.525 6.389 1.00 97.06 151 VAL A C 1
ATOM 1155 O O . VAL A 1 151 ? -2.969 7.380 6.296 1.00 97.06 151 VAL A O 1
ATOM 1158 N N . PRO A 1 152 ? -3.154 9.485 7.083 1.00 98.06 152 PRO A N 1
ATOM 1159 C CA . PRO A 1 152 ? -4.507 9.302 7.593 1.00 98.06 152 PRO A CA 1
ATOM 1160 C C . PRO A 1 152 ? -5.502 9.046 6.457 1.00 98.06 152 PRO A C 1
ATOM 1162 O O . PRO A 1 152 ? -5.557 9.815 5.498 1.00 98.06 152 PRO A O 1
ATOM 1165 N N . ARG A 1 153 ? -6.298 7.981 6.566 1.00 98.06 153 ARG A N 1
ATOM 1166 C CA . ARG A 1 153 ? -7.348 7.604 5.614 1.00 98.06 153 ARG A CA 1
ATOM 1167 C C . ARG A 1 153 ? -8.662 7.333 6.333 1.00 98.06 153 ARG A C 1
ATOM 1169 O O . ARG A 1 153 ? -8.673 6.704 7.393 1.00 98.06 153 ARG A O 1
ATOM 1176 N N . SER A 1 154 ? -9.761 7.728 5.700 1.00 98.06 154 SER A N 1
ATOM 1177 C CA . SER A 1 154 ? -11.094 7.289 6.096 1.00 98.06 154 SER A CA 1
ATOM 1178 C C . SER A 1 154 ? -11.343 5.853 5.646 1.00 98.06 154 SER A C 1
ATOM 1180 O O . SER A 1 154 ? -10.828 5.404 4.620 1.00 98.06 154 SER A O 1
ATOM 1182 N N . VAL A 1 155 ? -12.155 5.135 6.414 1.00 98.25 155 VAL A N 1
ATOM 1183 C CA . VAL A 1 155 ? -12.610 3.784 6.092 1.00 98.25 155 VAL A CA 1
ATOM 1184 C C . VAL A 1 155 ? -14.128 3.777 6.133 1.00 98.25 155 VAL A C 1
ATOM 1186 O O . VAL A 1 155 ? -14.739 4.212 7.107 1.00 98.25 155 VAL A O 1
ATOM 1189 N N . THR A 1 156 ? -14.734 3.270 5.069 1.00 97.19 156 THR A N 1
ATOM 1190 C CA . THR A 1 156 ? -16.165 2.965 5.024 1.00 97.19 156 THR A CA 1
ATOM 1191 C C . THR A 1 156 ? -16.344 1.460 4.911 1.00 97.19 156 THR A C 1
ATOM 1193 O O . THR A 1 156 ? -15.469 0.768 4.398 1.00 97.19 156 THR A O 1
ATOM 1196 N N . TRP A 1 157 ? -17.454 0.942 5.424 1.00 96.62 157 TRP A N 1
ATOM 1197 C CA . TRP A 1 157 ? -17.734 -0.491 5.431 1.00 96.62 157 TRP A CA 1
ATOM 1198 C C . TRP A 1 157 ? -18.991 -0.756 4.620 1.00 96.62 157 TRP A C 1
ATOM 1200 O O . TRP A 1 157 ? -20.044 -0.177 4.891 1.00 96.62 157 TRP A O 1
ATOM 1210 N N . ALA A 1 158 ? -18.878 -1.626 3.623 1.00 95.69 158 ALA A N 1
ATOM 1211 C CA . ALA A 1 158 ? -20.027 -2.138 2.899 1.00 95.69 158 ALA A CA 1
ATOM 1212 C C . ALA A 1 158 ? -20.905 -3.013 3.823 1.00 95.69 158 ALA A C 1
ATOM 1214 O O . ALA A 1 158 ? -20.425 -3.510 4.850 1.00 95.69 158 ALA A O 1
ATOM 1215 N N . PRO A 1 159 ? -22.191 -3.235 3.481 1.00 93.88 159 PRO A N 1
ATOM 1216 C CA . PRO A 1 159 ? -23.098 -4.043 4.303 1.00 93.88 159 PRO A CA 1
ATOM 1217 C C . PRO A 1 159 ? -22.627 -5.486 4.540 1.00 93.88 159 PRO A C 1
ATOM 1219 O O . PRO A 1 159 ? -22.998 -6.093 5.539 1.00 93.88 159 PRO A O 1
ATOM 1222 N N . ASP A 1 160 ? -21.806 -6.030 3.640 1.00 93.94 160 ASP A N 1
ATOM 1223 C CA . ASP A 1 160 ? -21.202 -7.363 3.751 1.00 93.94 160 ASP A CA 1
ATOM 1224 C C . ASP A 1 160 ? -19.949 -7.400 4.650 1.00 93.94 160 ASP A C 1
ATOM 1226 O O . ASP A 1 160 ? -19.357 -8.459 4.852 1.00 93.94 160 ASP A O 1
ATOM 1230 N N . GLY A 1 161 ? -19.545 -6.254 5.207 1.00 91.81 161 GLY A N 1
ATOM 1231 C CA . GLY A 1 161 ? -18.347 -6.113 6.026 1.00 91.81 161 GLY A CA 1
ATOM 1232 C C . GLY A 1 161 ? -17.061 -5.890 5.229 1.00 91.81 161 GLY A C 1
ATOM 1233 O O . GLY A 1 161 ? -15.985 -5.925 5.825 1.00 91.81 161 GLY A O 1
ATOM 1234 N N . THR A 1 162 ? -17.129 -5.639 3.919 1.00 95.00 162 THR A N 1
ATOM 1235 C CA . THR A 1 162 ? -15.951 -5.277 3.119 1.00 95.00 162 THR A CA 1
ATOM 1236 C C . THR A 1 162 ? -15.527 -3.828 3.408 1.00 95.00 162 THR A C 1
ATOM 1238 O O . THR A 1 162 ? -16.357 -2.922 3.295 1.00 95.00 162 THR A O 1
ATOM 1241 N N . PRO A 1 163 ? -14.259 -3.563 3.776 1.00 96.69 163 PRO A N 1
ATOM 1242 C CA . PRO A 1 163 ? -13.769 -2.202 3.964 1.00 96.69 163 PRO A CA 1
ATOM 1243 C C . PRO A 1 163 ? -13.419 -1.533 2.629 1.00 96.69 163 PRO A C 1
ATOM 1245 O O . PRO A 1 163 ? -12.859 -2.166 1.735 1.00 96.69 163 PRO A O 1
ATOM 1248 N N . HIS A 1 164 ? -13.653 -0.227 2.550 1.00 97.06 164 HIS A N 1
ATOM 1249 C CA . HIS A 1 164 ? -13.215 0.659 1.476 1.00 97.06 164 HIS A CA 1
ATOM 1250 C C . HIS A 1 164 ? -12.433 1.825 2.069 1.00 97.06 164 HIS A C 1
ATOM 1252 O O . HIS A 1 164 ? -12.949 2.550 2.927 1.00 97.06 164 HIS A O 1
ATOM 1258 N N . VAL A 1 165 ? -11.192 2.005 1.620 1.00 96.56 165 VAL A N 1
ATOM 1259 C CA . VAL A 1 165 ? -10.299 3.050 2.136 1.00 96.56 165 VAL A CA 1
ATOM 1260 C C . VAL A 1 165 ? -10.321 4.253 1.194 1.00 96.56 165 VAL A C 1
ATOM 1262 O O . VAL A 1 165 ? -10.076 4.126 -0.003 1.00 96.56 165 VAL A O 1
ATOM 1265 N N . GLY A 1 166 ? -10.628 5.430 1.740 1.00 90.62 166 GLY A N 1
ATOM 1266 C CA . GLY A 1 166 ? -10.686 6.683 0.988 1.00 90.62 166 GLY A CA 1
ATOM 1267 C C . GLY A 1 166 ? -9.312 7.152 0.501 1.00 90.62 166 GLY A C 1
ATOM 1268 O O . GLY A 1 166 ? -8.297 6.945 1.169 1.00 90.62 166 GLY A O 1
ATOM 1269 N N . SER A 1 167 ? -9.294 7.794 -0.669 1.00 76.88 167 SER A N 1
ATOM 1270 C CA . SER A 1 167 ? -8.111 8.411 -1.292 1.00 76.88 167 SER A CA 1
ATOM 1271 C C . SER A 1 167 ? -7.841 9.838 -0.850 1.00 76.88 167 SER A C 1
ATOM 1273 O O . SER A 1 167 ? -8.766 10.494 -0.334 1.00 76.88 167 SER A O 1
#

Organism: NCBI:txid1424081

Radius of gyration: 17.52 Å; chains: 1; bounding box: 53×23×50 Å